Protein AF-A0A7C2I0K5-F1 (afdb_monomer)

Sequence (39 aa):
KLFDNIGPRYAGKPGGYTRILKVDQRQGDAAAMVLLELV

Secondary structure (DSSP, 8-state):
-IIIIIHHHHTT--S--EEEEEEPPPTTT---EEEEEE-

Organism: NCBI:txid42838

Foldseek 3Di:
DCVPPVCVVCVPPPDPQKDWAWDFADPPPRHTDIDIDGD

Solvent-accessible surface area (backbone atoms only — not comparable to full-atom values): 2615 Å² total; per-residue (Å²): 100,63,74,79,57,51,44,69,78,44,72,90,52,95,65,78,59,60,46,81,44,82,52,72,55,41,87,94,76,64,44,87,39,66,50,78,43,79,108

Nearest PDB structures (foldseek):
  7pib-assembly1_m  TM=9.253E-01  e=1.725E-03  Mycoplasmoides pneumoniae M129
  7p7t-assembly1_Q  TM=9.809E-01  e=3.326E-03  Enterococcus faecalis
  7unv-assembly1_P  TM=9.750E-01  e=4.050E-03  Pseudomonas aeruginosa PAO1
  9dyg-assembly1_N  TM=9.789E-01  e=4.618E-03  Escherichia coli
  8qpp-assembly1_k  TM=9.718E-01  e=5.267E-03  Bacillus subtilis

pLDDT: mean 94.02, std 3.63, range [82.75, 97.88]

InterPro domains:
  IPR000456 Large ribosomal subunit protein bL17 [PF01196] (1-39)
  IPR000456 Large ribosomal subunit protein bL17 [PTHR14413] (1-39)
  IPR036373 Large ribosomal subunit protein bL17 superfamily [G3DSA:3.90.1030.10] (1-39)
  IPR036373 Large ribosomal subunit protein bL17 superfamily [SSF64263] (1-39)

Radius of gyration: 14.56 Å; Cα contacts (8 Å, |Δi|>4): 38; chains: 1; bounding box: 33×9×37 Å

Structure (mmCIF, N/CA/C/O backbone):
data_AF-A0A7C2I0K5-F1
#
_entry.id   AF-A0A7C2I0K5-F1
#
loop_
_atom_site.group_PDB
_atom_site.id
_atom_site.type_symbol
_atom_site.label_atom_id
_atom_site.label_alt_id
_atom_site.label_comp_id
_atom_site.label_asym_id
_atom_site.lab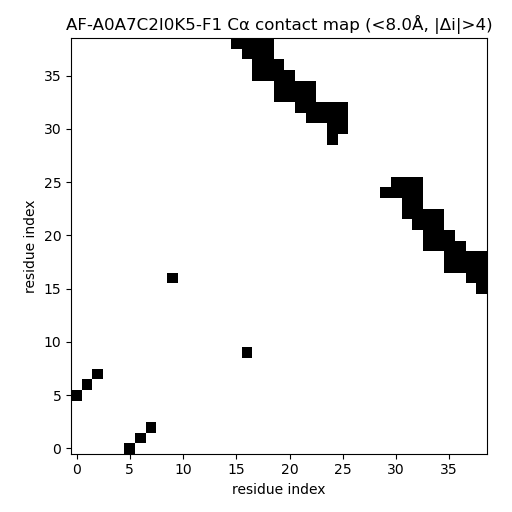el_entity_id
_atom_site.label_seq_id
_atom_site.pdbx_PDB_ins_code
_atom_site.Cartn_x
_atom_site.Cartn_y
_atom_site.Cartn_z
_atom_site.occupancy
_atom_site.B_iso_or_equiv
_atom_site.auth_seq_id
_atom_site.auth_comp_id
_atom_site.auth_asym_id
_atom_site.auth_atom_id
_atom_site.pdbx_PDB_model_num
ATOM 1 N N . LYS A 1 1 ? 17.603 -0.121 -1.804 1.00 82.75 1 LYS A N 1
ATOM 2 C CA . LYS A 1 1 ? 16.327 -0.903 -1.775 1.00 82.75 1 LYS A CA 1
ATOM 3 C C . LYS A 1 1 ? 15.288 -0.376 -2.766 1.00 82.75 1 LYS A C 1
ATOM 5 O O . LYS A 1 1 ? 14.861 -1.155 -3.605 1.00 82.75 1 LYS A O 1
ATOM 10 N N . LEU A 1 2 ? 14.850 0.889 -2.680 1.00 87.06 2 LEU A N 1
ATOM 11 C CA . LEU A 1 2 ? 13.826 1.425 -3.593 1.00 8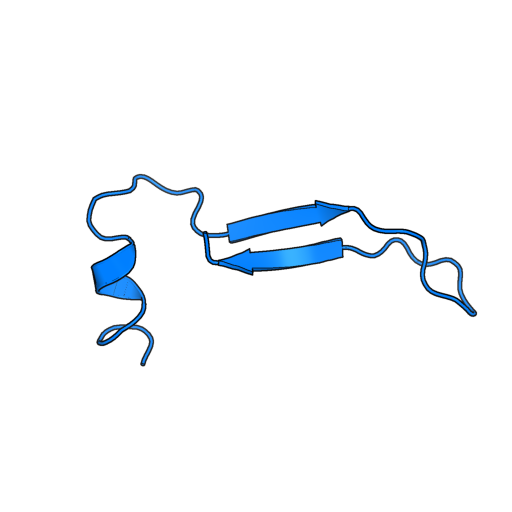7.06 2 LEU A CA 1
ATOM 12 C C . LEU A 1 2 ? 14.304 1.410 -5.053 1.00 87.06 2 LEU A C 1
ATOM 14 O O . LEU A 1 2 ? 13.655 0.804 -5.894 1.00 87.06 2 LEU A O 1
ATOM 18 N N . PHE A 1 3 ? 15.465 2.000 -5.329 1.00 90.38 3 PHE A N 1
ATOM 19 C CA . PHE A 1 3 ? 16.009 2.083 -6.687 1.00 90.38 3 PHE A CA 1
ATOM 20 C C . PHE A 1 3 ? 16.614 0.766 -7.178 1.00 90.38 3 PHE A C 1
ATOM 22 O O . PHE A 1 3 ? 16.462 0.435 -8.345 1.00 90.38 3 PHE A O 1
ATOM 29 N N . ASP A 1 4 ? 17.226 -0.011 -6.284 1.00 92.81 4 ASP A N 1
ATOM 30 C CA . ASP A 1 4 ? 17.933 -1.237 -6.684 1.00 92.81 4 ASP A CA 1
ATOM 31 C C . ASP A 1 4 ? 16.996 -2.443 -6.847 1.00 92.81 4 ASP A C 1
ATOM 33 O O . ASP A 1 4 ? 17.242 -3.304 -7.683 1.00 92.81 4 ASP A O 1
ATOM 37 N N . ASN A 1 5 ? 15.910 -2.515 -6.059 1.00 90.25 5 ASN A N 1
ATOM 38 C CA . ASN A 1 5 ? 15.046 -3.703 -6.008 1.00 90.25 5 ASN A CA 1
ATOM 39 C 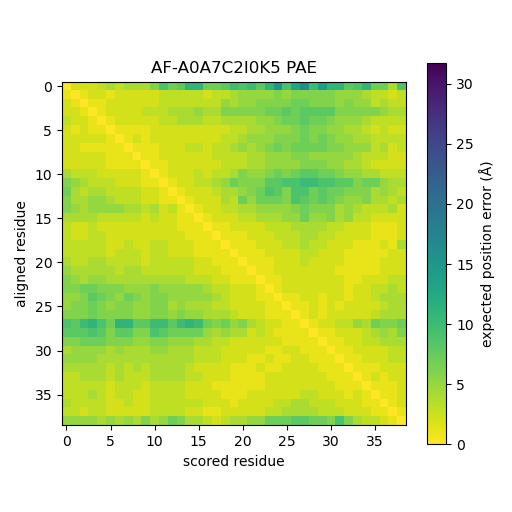C . ASN A 1 5 ? 13.607 -3.430 -6.458 1.00 90.25 5 ASN A C 1
ATOM 41 O O . ASN A 1 5 ? 13.014 -4.265 -7.134 1.00 90.25 5 ASN A O 1
ATOM 45 N N . ILE A 1 6 ? 13.012 -2.305 -6.045 1.00 90.56 6 ILE A N 1
ATOM 46 C CA . ILE A 1 6 ? 11.589 -2.018 -6.297 1.00 90.56 6 ILE A CA 1
ATOM 47 C C . ILE A 1 6 ? 11.413 -1.360 -7.671 1.00 90.56 6 ILE A C 1
ATOM 49 O O . ILE A 1 6 ? 10.566 -1.793 -8.442 1.00 90.56 6 ILE A O 1
ATOM 53 N N . GLY A 1 7 ? 12.241 -0.374 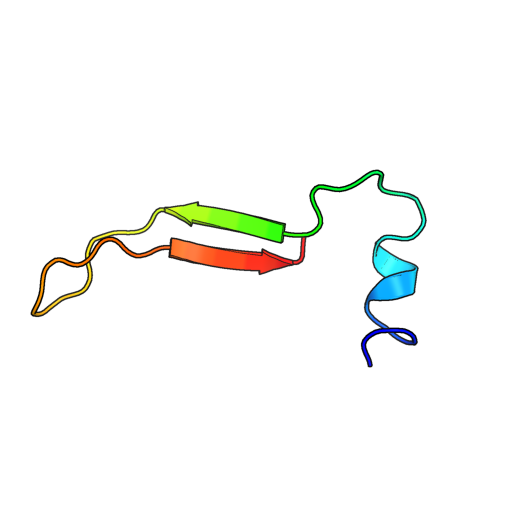-8.018 1.00 90.88 7 GLY A N 1
ATOM 54 C CA . GLY A 1 7 ? 12.191 0.340 -9.299 1.00 90.88 7 GLY A CA 1
ATOM 55 C C . GLY A 1 7 ? 12.233 -0.577 -10.530 1.00 90.88 7 GLY A C 1
ATOM 56 O O . GLY A 1 7 ? 11.334 -0.477 -11.367 1.00 90.88 7 GLY A O 1
ATOM 57 N N . PRO A 1 8 ? 13.187 -1.527 -10.629 1.00 94.12 8 PRO A N 1
ATOM 58 C CA . PRO A 1 8 ? 13.274 -2.434 -11.772 1.00 94.12 8 PRO A CA 1
ATOM 59 C C . PRO A 1 8 ? 12.025 -3.303 -11.970 1.00 94.12 8 PRO A C 1
ATOM 61 O O . PRO A 1 8 ? 11.677 -3.611 -13.106 1.00 94.12 8 PRO A O 1
ATOM 64 N N . ARG A 1 9 ? 11.303 -3.652 -10.893 1.00 92.00 9 ARG A N 1
ATOM 65 C CA . ARG A 1 9 ? 10.067 -4.457 -10.967 1.00 92.00 9 ARG A CA 1
ATOM 66 C C . ARG A 1 9 ? 8.925 -3.740 -11.688 1.00 92.00 9 ARG A C 1
ATOM 68 O O . ARG A 1 9 ? 8.035 -4.400 -12.213 1.00 92.00 9 ARG A O 1
ATOM 75 N N . TYR A 1 10 ? 8.959 -2.410 -11.735 1.00 93.75 10 TYR A N 1
ATOM 76 C CA . TYR A 1 10 ? 7.885 -1.583 -12.287 1.00 93.75 10 TYR A CA 1
ATOM 77 C C . TYR A 1 10 ? 8.281 -0.786 -13.529 1.00 93.75 10 TYR A C 1
ATOM 79 O O . TYR A 1 10 ? 7.469 -0.011 -14.025 1.00 93.75 10 TYR A O 1
ATOM 87 N N . ALA A 1 11 ? 9.490 -0.986 -14.063 1.00 91.50 11 ALA A N 1
ATOM 88 C CA . ALA A 1 11 ? 10.042 -0.168 -15.144 1.00 91.50 11 ALA A CA 1
ATOM 89 C C . ALA A 1 11 ? 9.166 -0.119 -16.414 1.00 91.50 11 ALA A C 1
ATOM 91 O O . ALA A 1 11 ? 9.151 0.892 -17.108 1.00 91.50 11 ALA A O 1
ATOM 92 N N . GLY A 1 12 ? 8.418 -1.187 -16.709 1.00 90.94 12 GLY A N 1
ATOM 93 C CA . GLY A 1 12 ? 7.523 -1.267 -17.871 1.00 90.94 12 GLY A CA 1
ATOM 94 C C . GLY A 1 12 ? 6.051 -0.945 -17.590 1.00 90.94 12 GLY A C 1
ATOM 95 O O . GLY A 1 12 ? 5.220 -1.131 -18.475 1.00 90.94 12 GLY A O 1
ATOM 96 N N . LYS A 1 13 ? 5.692 -0.526 -16.369 1.00 92.38 13 LYS A N 1
ATOM 97 C CA . LYS A 1 13 ? 4.292 -0.378 -15.949 1.00 92.38 13 LYS A CA 1
ATOM 98 C C . LYS A 1 13 ? 3.910 1.103 -15.811 1.00 92.38 13 LYS A C 1
ATOM 100 O O . LYS A 1 13 ? 4.484 1.780 -14.966 1.00 92.38 13 LYS A O 1
ATOM 105 N N . PRO A 1 14 ? 2.921 1.621 -16.564 1.00 88.06 14 PRO A N 1
ATOM 106 C CA . PRO A 1 14 ? 2.483 3.008 -16.430 1.00 88.06 14 PRO A CA 1
ATOM 107 C C . PRO A 1 14 ? 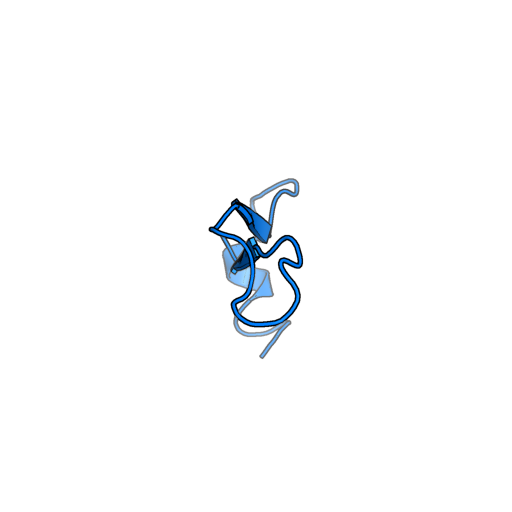1.510 3.162 -15.247 1.00 88.06 14 PRO A C 1
ATOM 109 O O . PRO A 1 14 ? 0.294 3.222 -15.420 1.00 88.06 14 PRO A O 1
ATOM 112 N N . GLY A 1 15 ? 2.044 3.219 -14.025 1.00 91.62 15 GLY A N 1
ATOM 113 C CA . GLY A 1 15 ? 1.261 3.460 -12.809 1.00 91.62 15 GLY A CA 1
ATOM 114 C C . GLY A 1 15 ? 0.607 2.216 -12.192 1.00 91.62 15 GLY A C 1
ATOM 115 O O . GLY A 1 15 ? 0.872 1.074 -12.570 1.00 91.62 15 GLY A O 1
ATOM 116 N N . GLY A 1 16 ? -0.230 2.433 -11.170 1.00 93.38 16 GLY A N 1
ATOM 117 C CA . GLY A 1 16 ? -0.882 1.342 -10.431 1.00 93.38 16 GLY A CA 1
ATOM 118 C C . GLY A 1 16 ? 0.114 0.428 -9.705 1.00 93.38 16 GLY A C 1
ATOM 119 O O . GLY A 1 16 ? 0.018 -0.799 -9.787 1.00 93.38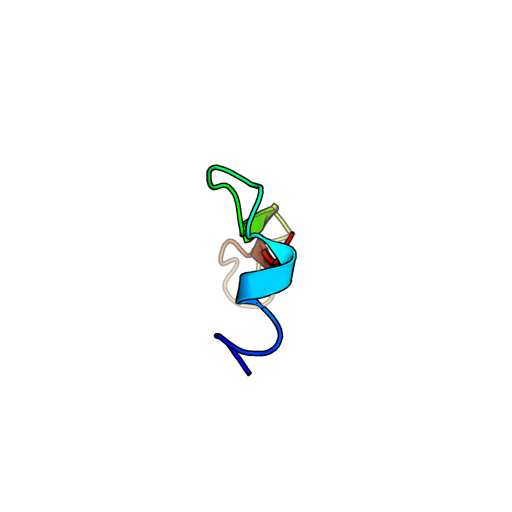 16 GLY A O 1
ATOM 120 N N . TYR A 1 17 ? 1.116 1.022 -9.053 1.00 95.69 17 TYR A N 1
ATOM 121 C CA . TYR A 1 17 ? 2.166 0.294 -8.328 1.00 95.69 17 TYR A CA 1
ATOM 122 C C . TYR A 1 17 ? 1.692 -0.260 -6.985 1.00 95.69 17 TYR A C 1
ATOM 124 O O . TYR A 1 17 ? 2.322 -1.159 -6.437 1.00 95.69 17 TYR A O 1
ATOM 132 N N . THR A 1 18 ? 0.578 0.263 -6.473 1.00 95.44 18 THR A N 1
ATOM 133 C CA . THR A 1 18 ? -0.048 -0.172 -5.229 1.00 95.44 18 THR A CA 1
ATOM 134 C C . THR A 1 18 ? -1.469 -0.666 -5.466 1.00 95.44 18 THR A C 1
ATOM 136 O O . THR A 1 18 ? -2.152 -0.248 -6.405 1.00 95.44 18 THR A O 1
ATOM 139 N N . ARG A 1 19 ? -1.921 -1.563 -4.593 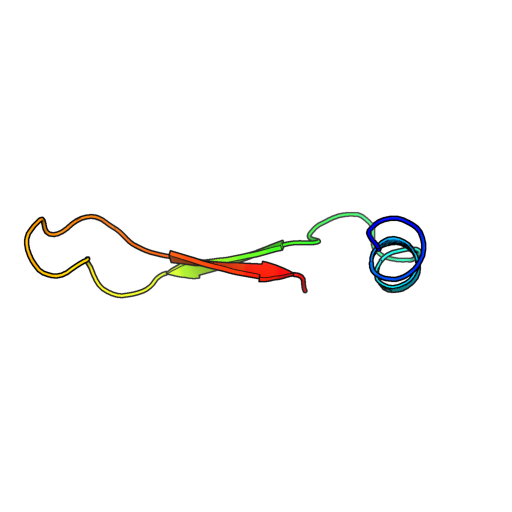1.00 95.94 19 ARG A N 1
ATOM 140 C CA . ARG A 1 19 ? -3.284 -2.090 -4.545 1.00 95.94 19 ARG A CA 1
ATOM 141 C C . ARG A 1 19 ? -3.846 -1.925 -3.143 1.00 95.94 19 ARG A C 1
ATOM 143 O O . ARG A 1 19 ? -3.155 -2.193 -2.168 1.00 95.94 19 ARG A O 1
ATOM 150 N N . ILE A 1 20 ? -5.112 -1.519 -3.075 1.00 97.56 20 ILE A N 1
ATOM 151 C CA . ILE A 1 20 ? -5.895 -1.440 -1.842 1.00 97.56 20 ILE A CA 1
ATOM 152 C C . ILE A 1 20 ? -6.915 -2.577 -1.854 1.00 97.56 20 ILE A C 1
ATOM 154 O O . ILE A 1 20 ? -7.721 -2.675 -2.780 1.00 97.56 20 ILE A O 1
ATOM 158 N N . LEU A 1 21 ? -6.903 -3.407 -0.815 1.00 96.88 21 LEU A N 1
ATOM 159 C CA . LEU A 1 21 ? -7.915 -4.426 -0.557 1.00 96.88 21 LEU A CA 1
ATOM 160 C C . LEU A 1 21 ? -8.700 -4.019 0.686 1.00 96.88 21 LEU A C 1
ATOM 162 O O . LEU A 1 21 ? -8.128 -3.860 1.762 1.00 96.88 21 LEU A O 1
ATOM 166 N N . LYS A 1 22 ? -10.010 -3.814 0.536 1.00 96.75 22 LYS A N 1
ATOM 167 C CA . LYS A 1 22 ? -10.879 -3.513 1.677 1.00 96.75 22 LYS A CA 1
ATOM 168 C C . LYS A 1 22 ? -11.013 -4.753 2.550 1.00 96.75 22 LYS A C 1
ATOM 170 O O . LYS A 1 22 ? -11.200 -5.847 2.025 1.00 96.75 22 LYS A O 1
ATOM 175 N N . VAL A 1 23 ? -10.935 -4.556 3.858 1.00 96.19 23 VAL A N 1
ATOM 176 C CA . VAL A 1 23 ? -11.153 -5.609 4.852 1.00 96.19 23 VAL A CA 1
ATOM 177 C C . VAL A 1 23 ? -12.191 -5.149 5.867 1.00 96.19 23 VAL A C 1
ATOM 179 O O . VAL A 1 23 ? -12.653 -4.003 5.820 1.00 96.19 23 VAL A O 1
ATOM 182 N N . ASP A 1 24 ? -12.571 -6.057 6.760 1.00 96.50 24 ASP A N 1
ATOM 183 C CA . ASP A 1 24 ? -13.514 -5.759 7.829 1.00 96.50 24 ASP A CA 1
ATOM 184 C C . ASP A 1 24 ? -13.034 -4.610 8.719 1.00 96.50 24 ASP A C 1
ATOM 186 O O . ASP A 1 24 ? -11.854 -4.251 8.771 1.00 96.50 24 ASP A O 1
ATOM 190 N N . GLN A 1 25 ? -13.987 -4.016 9.428 1.00 97.50 25 GLN A N 1
ATOM 191 C CA . GLN A 1 25 ? -13.707 -2.932 10.354 1.00 97.50 25 GLN A CA 1
ATOM 192 C C . GLN A 1 25 ? -12.792 -3.389 11.493 1.00 97.50 25 GLN A C 1
ATOM 194 O O . GLN A 1 25 ? -12.846 -4.528 11.964 1.00 97.50 25 GLN A O 1
ATOM 199 N N . ARG A 1 26 ? -11.961 -2.465 11.975 1.00 97.44 26 ARG A N 1
ATOM 200 C CA . ARG A 1 26 ? -11.083 -2.706 13.116 1.00 97.44 26 ARG A CA 1
ATOM 201 C C . ARG A 1 26 ? -11.908 -2.989 14.369 1.00 97.44 26 ARG A C 1
ATOM 203 O O . ARG A 1 26 ? -12.833 -2.250 14.706 1.00 97.44 26 ARG A O 1
ATOM 210 N N . GLN A 1 27 ? -11.535 -4.043 15.090 1.00 96.44 27 GLN A N 1
ATOM 211 C CA . GLN A 1 27 ? -12.142 -4.336 16.383 1.00 96.44 27 GLN A CA 1
ATOM 212 C C . GLN A 1 27 ? -11.806 -3.237 17.402 1.00 96.44 27 GLN A C 1
ATOM 214 O O . GLN A 1 27 ? -10.654 -2.825 17.521 1.00 96.44 27 GLN A O 1
ATOM 219 N N . GLY A 1 28 ? -12.817 -2.781 18.143 1.00 96.75 28 GLY A N 1
ATOM 220 C CA . GLY A 1 28 ? -12.697 -1.771 19.199 1.00 96.75 28 GLY A CA 1
ATOM 221 C C . GLY A 1 28 ? -13.290 -0.415 18.821 1.00 96.75 28 GLY A C 1
ATOM 222 O O . GLY A 1 28 ? -14.063 0.134 19.598 1.00 96.75 28 GLY A O 1
ATOM 223 N N . ASP A 1 29 ? -12.989 0.097 17.625 1.00 97.12 29 ASP A N 1
ATOM 224 C CA . ASP A 1 29 ? -13.440 1.426 17.180 1.00 97.12 29 ASP A CA 1
ATOM 225 C C . ASP A 1 29 ? -14.199 1.434 15.848 1.00 97.12 29 ASP A C 1
ATOM 227 O O . ASP A 1 29 ? -14.569 2.500 15.358 1.00 97.12 29 ASP A O 1
ATOM 231 N N . ALA A 1 30 ? -14.439 0.254 15.268 1.00 95.75 30 ALA A N 1
ATOM 232 C CA . ALA A 1 30 ? -15.169 0.075 14.016 1.00 95.75 30 ALA A CA 1
ATOM 233 C C . ALA A 1 30 ? -14.585 0.876 12.831 1.00 95.75 30 ALA A C 1
ATOM 235 O O . ALA A 1 30 ? -15.276 1.150 11.846 1.00 95.75 30 ALA A O 1
ATOM 236 N N . ALA A 1 31 ? -13.302 1.250 12.894 1.00 97.69 31 ALA A N 1
ATOM 237 C CA . ALA A 1 31 ? -12.665 2.015 11.832 1.00 97.69 31 ALA A CA 1
ATOM 238 C C . ALA A 1 31 ? -12.567 1.187 10.542 1.00 97.69 31 ALA A C 1
ATOM 240 O O . ALA A 1 31 ? -12.245 -0.001 10.575 1.00 97.69 31 ALA A O 1
ATOM 241 N N . ALA A 1 32 ? -12.806 1.819 9.390 1.00 97.69 32 ALA A N 1
ATOM 242 C CA . ALA A 1 32 ? -12.614 1.171 8.097 1.00 97.69 32 ALA A CA 1
ATOM 243 C C . ALA A 1 32 ? -11.127 0.853 7.877 1.00 97.69 32 ALA A C 1
ATOM 245 O O . ALA A 1 32 ? -10.275 1.734 8.002 1.00 97.69 32 ALA A O 1
ATOM 246 N N . MET A 1 33 ? -10.826 -0.395 7.525 1.00 97.88 33 MET A N 1
ATOM 247 C CA . MET A 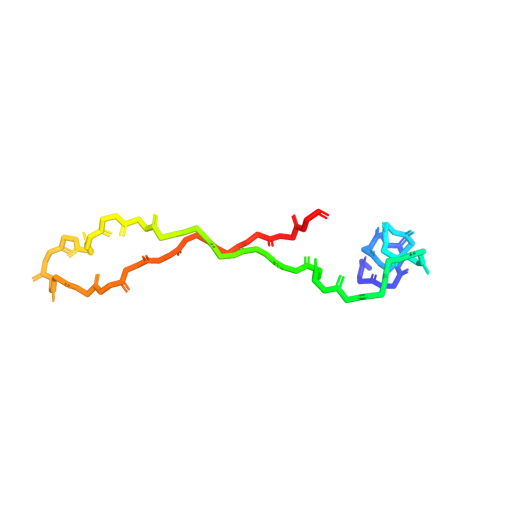1 33 ? -9.462 -0.878 7.330 1.00 97.88 33 MET A CA 1
ATOM 248 C C . MET A 1 33 ? -9.244 -1.357 5.898 1.00 97.88 33 MET A C 1
ATOM 250 O O . MET A 1 33 ? -10.169 -1.770 5.193 1.00 97.88 33 MET A O 1
ATOM 254 N N . VAL A 1 34 ? -7.983 -1.310 5.471 1.00 97.88 34 VAL A N 1
ATOM 255 C CA . VAL A 1 34 ? -7.541 -1.828 4.178 1.00 97.88 34 VAL A CA 1
ATOM 256 C C . VAL A 1 34 ? -6.165 -2.475 4.300 1.00 97.88 34 VAL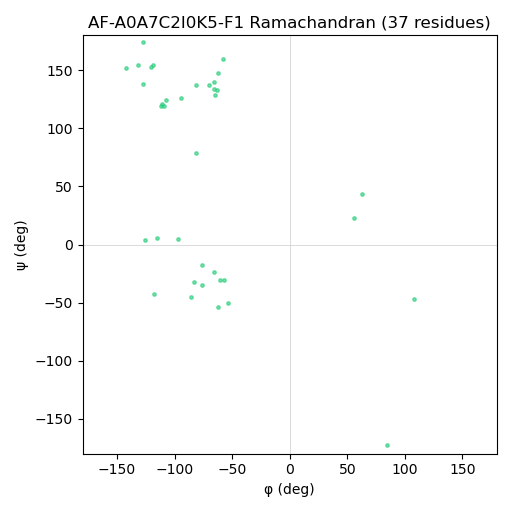 A C 1
ATOM 258 O O . VAL A 1 34 ? -5.353 -2.064 5.130 1.00 97.88 34 VAL A O 1
ATOM 261 N N . LEU A 1 35 ? -5.886 -3.446 3.434 1.00 97.12 35 LEU A N 1
ATOM 262 C CA . LEU A 1 35 ? -4.537 -3.938 3.170 1.00 97.12 35 LEU A CA 1
ATOM 263 C C . LEU A 1 35 ? -3.973 -3.195 1.954 1.00 97.12 35 LEU A C 1
ATOM 265 O O . LEU A 1 35 ? -4.613 -3.151 0.900 1.00 97.12 35 LEU A O 1
ATOM 269 N N . LEU A 1 36 ? -2.797 -2.586 2.116 1.00 96.69 36 LEU A N 1
ATOM 270 C CA . LEU A 1 36 ? -2.087 -1.861 1.062 1.00 96.69 36 LEU A CA 1
ATOM 271 C C . LEU A 1 36 ? -0.831 -2.638 0.670 1.00 96.69 36 LEU A C 1
ATOM 273 O O . LEU A 1 36 ? 0.052 -2.851 1.499 1.00 96.69 36 LEU A O 1
ATOM 277 N N . GLU A 1 37 ? -0.734 -3.013 -0.600 1.00 96.25 37 GLU A N 1
ATOM 278 C CA . GLU A 1 37 ? 0.356 -3.848 -1.110 1.00 96.25 37 GLU A CA 1
ATOM 279 C C . GLU A 1 37 ? 0.959 -3.273 -2.391 1.00 96.25 37 GLU A C 1
ATOM 281 O O . GLU A 1 37 ? 0.294 -2.553 -3.139 1.00 96.25 37 GLU A O 1
ATOM 286 N N . LEU A 1 38 ? 2.226 -3.608 -2.642 1.00 94.06 38 LEU A N 1
ATOM 287 C CA . LEU A 1 38 ? 2.897 -3.368 -3.920 1.00 94.06 38 LEU A CA 1
ATOM 288 C C . LEU A 1 38 ? 2.514 -4.484 -4.908 1.00 94.06 38 LEU A C 1
ATOM 290 O O . LEU A 1 38 ? 2.450 -5.645 -4.511 1.00 94.06 38 LEU A O 1
ATOM 294 N N . VAL A 1 39 ? 2.229 -4.132 -6.168 1.00 87.12 39 VAL A N 1
ATOM 295 C CA . VAL A 1 39 ? 1.655 -5.054 -7.184 1.00 87.12 39 VAL A CA 1
ATOM 296 C C . VAL A 1 39 ? 2.690 -5.883 -7.930 1.00 87.12 39 VAL A C 1
ATOM 298 O O . VAL A 1 39 ? 3.805 -5.380 -8.137 1.00 87.12 39 VAL A O 1
#

Mean predicted aligned error: 3.39 Å